Protein AF-A0A2M7XVY7-F1 (afdb_monomer)

Sequence (151 aa):
ERLQYELGVIQSMGFPGYFLITQDFIMYAKKNGIPVGPGRGSAAGSLVAYALRITDLDPLHYNLLFERFLNPERVSMPDIDVDFCYDRRGEVIDYIRQLYGDQSVAQIITFNKLKARAVIRDVGRVLEMPIRETDRVAKLVPEELGIKLKN

Mean predicted aligned error: 6.92 Å

Foldseek 3Di:
DQQVVLVVLCVVLVNPVVLVVLLVLVVVCVVVVFDKDQQQDLCLCHPSCCVSVSHVHHNVVVVRHPCNQPNSVDSDDRDGPIDTDPVCVVVSQVVVCVVPNVVVGDDDDDDDDCDQLNVQQVVCVVVVHDSVVSNVVSVVDDPDPPDDDDD

Structure (mmCIF, N/CA/C/O backbone):
data_AF-A0A2M7XVY7-F1
#
_entry.id   AF-A0A2M7XVY7-F1
#
loop_
_atom_site.group_PDB
_atom_site.id
_atom_site.type_symbol
_atom_site.label_atom_id
_atom_site.label_alt_id
_atom_site.label_comp_id
_atom_site.label_asym_id
_atom_site.label_entity_id
_atom_site.label_seq_id
_atom_site.pdbx_PDB_ins_code
_atom_site.Cartn_x
_atom_site.Cartn_y
_atom_site.Cartn_z
_atom_site.occupancy
_atom_site.B_iso_or_equiv
_atom_site.auth_seq_id
_atom_site.auth_comp_id
_atom_site.auth_asym_id
_atom_site.auth_atom_id
_atom_site.pdbx_PDB_model_num
ATOM 1 N N . GLU A 1 1 ? -10.529 -9.049 24.270 1.00 90.38 1 GLU A N 1
ATOM 2 C CA . GLU A 1 1 ? -9.090 -9.028 24.619 1.00 90.38 1 GLU A CA 1
ATOM 3 C C . GLU A 1 1 ? -8.207 -8.618 23.440 1.00 90.38 1 GLU A C 1
ATOM 5 O O . GLU A 1 1 ? -7.642 -7.536 23.515 1.00 90.38 1 GLU A O 1
ATOM 10 N N . ARG A 1 2 ? -8.169 -9.366 22.319 1.00 94.00 2 ARG A N 1
ATOM 11 C CA . ARG A 1 2 ? -7.342 -9.031 21.131 1.00 94.00 2 ARG A CA 1
ATOM 12 C C . ARG A 1 2 ? -7.473 -7.581 20.646 1.00 94.00 2 ARG A C 1
ATOM 14 O O . ARG A 1 2 ? -6.463 -6.918 20.467 1.00 94.00 2 ARG A O 1
ATOM 21 N N . LEU A 1 3 ? -8.699 -7.070 20.494 1.00 96.00 3 LEU A N 1
ATOM 22 C CA . LEU A 1 3 ? -8.930 -5.693 20.035 1.00 96.00 3 LEU A CA 1
ATOM 23 C C . LEU A 1 3 ? -8.289 -4.643 20.960 1.00 96.00 3 LEU A C 1
ATOM 25 O O 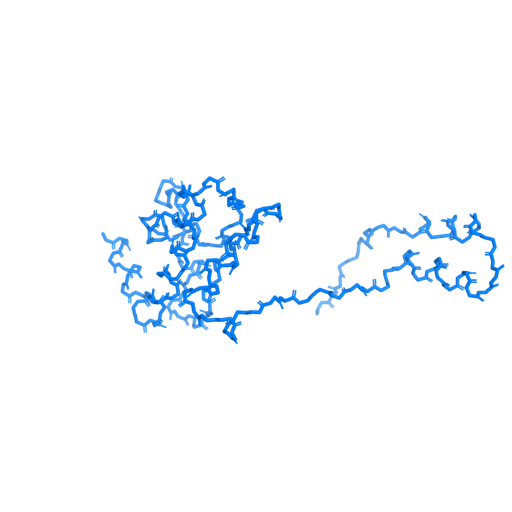. LEU A 1 3 ? -7.679 -3.699 20.480 1.00 96.00 3 LEU A O 1
ATOM 29 N N . 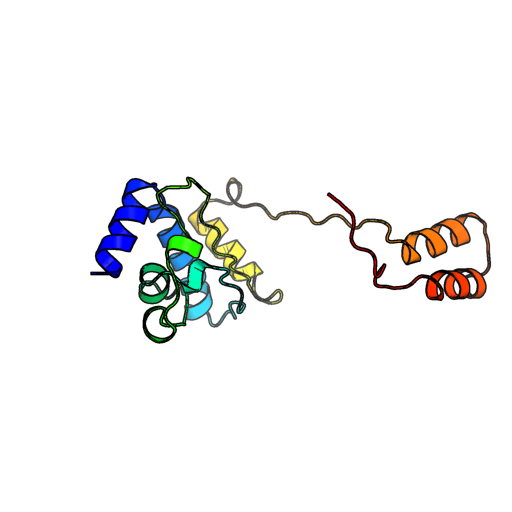GLN A 1 4 ? -8.409 -4.818 22.280 1.00 96.94 4 GLN A N 1
ATOM 30 C CA . GLN A 1 4 ? -7.830 -3.895 23.264 1.00 96.94 4 GLN A CA 1
ATOM 31 C C . GLN A 1 4 ? -6.300 -3.932 23.236 1.00 96.94 4 GLN A C 1
ATOM 33 O O . GLN A 1 4 ? -5.662 -2.886 23.295 1.00 96.94 4 GLN A O 1
ATOM 38 N N . TYR A 1 5 ? -5.716 -5.125 23.087 1.00 95.94 5 TYR A N 1
ATOM 39 C CA . TYR A 1 5 ? -4.273 -5.282 22.914 1.00 95.94 5 TYR A CA 1
ATOM 40 C C . TYR A 1 5 ? -3.770 -4.555 21.658 1.00 95.94 5 TYR A C 1
ATOM 42 O O . TYR A 1 5 ? -2.875 -3.719 21.757 1.00 95.94 5 TYR A O 1
ATOM 50 N N . GLU A 1 6 ? -4.385 -4.808 20.497 1.00 95.69 6 GLU A N 1
ATOM 51 C CA . GLU A 1 6 ? -3.995 -4.155 19.241 1.00 95.69 6 GLU A CA 1
ATOM 52 C C . GLU A 1 6 ? -4.144 -2.631 19.317 1.00 95.69 6 GLU A C 1
ATOM 54 O O . GLU A 1 6 ? -3.229 -1.910 18.927 1.00 95.69 6 GLU A O 1
ATOM 59 N N . LEU A 1 7 ? -5.259 -2.128 19.862 1.00 96.50 7 LEU A N 1
ATOM 60 C CA . LEU A 1 7 ? -5.467 -0.690 20.060 1.00 96.50 7 LEU A CA 1
ATOM 61 C C . LEU A 1 7 ? -4.390 -0.080 20.965 1.00 96.50 7 LEU A C 1
ATOM 63 O O . LEU A 1 7 ? -3.864 0.981 20.635 1.00 96.50 7 LEU A O 1
ATOM 67 N N . GLY A 1 8 ? -4.025 -0.760 22.055 1.00 95.62 8 GLY A N 1
ATOM 68 C CA . GLY A 1 8 ? -2.956 -0.323 22.953 1.00 95.62 8 GLY A CA 1
ATOM 69 C C . GLY A 1 8 ? -1.597 -0.230 22.254 1.00 95.62 8 GLY A C 1
ATOM 70 O O . GLY A 1 8 ? -0.888 0.759 22.432 1.00 95.62 8 GLY A O 1
ATOM 71 N N . VAL A 1 9 ? -1.255 -1.211 21.412 1.00 93.81 9 VAL A N 1
ATOM 72 C CA . VAL A 1 9 ? -0.016 -1.192 20.612 1.00 93.81 9 VAL A CA 1
ATOM 73 C C . VAL A 1 9 ? -0.048 -0.083 19.556 1.00 93.81 9 VAL A C 1
ATOM 75 O O . VAL A 1 9 ? 0.907 0.677 19.426 1.00 93.81 9 VAL A O 1
ATOM 78 N N . ILE A 1 10 ? -1.153 0.069 18.822 1.00 94.44 10 ILE A N 1
ATOM 79 C CA . ILE A 1 10 ? -1.291 1.109 17.790 1.00 94.44 10 ILE A CA 1
ATOM 80 C C . ILE A 1 10 ? -1.155 2.504 18.410 1.00 94.44 10 ILE A C 1
ATOM 82 O O . ILE A 1 10 ? -0.460 3.356 17.855 1.00 94.44 10 ILE A O 1
ATOM 86 N N . GLN A 1 11 ? -1.796 2.737 19.559 1.00 94.69 11 GLN A N 1
ATOM 87 C CA . GLN A 1 11 ? -1.726 4.006 20.282 1.00 94.69 11 GLN A CA 1
ATOM 88 C C . GLN A 1 11 ? -0.323 4.287 20.821 1.00 94.69 11 GLN A C 1
ATOM 90 O O . GLN A 1 11 ? 0.174 5.395 20.628 1.00 94.69 11 GLN A O 1
ATOM 95 N N . SER A 1 12 ? 0.330 3.305 21.450 1.00 92.94 12 SER A N 1
ATOM 96 C CA . SER A 1 12 ? 1.668 3.495 22.025 1.00 92.94 12 SER A CA 1
ATOM 97 C C . SER A 1 12 ? 2.737 3.756 20.963 1.00 92.94 12 SER A C 1
ATOM 99 O O . SER A 1 12 ? 3.661 4.529 21.204 1.00 92.94 12 SER A O 1
ATOM 101 N N . MET A 1 13 ? 2.586 3.174 19.771 1.00 91.69 13 MET A N 1
ATOM 102 C CA . MET A 1 13 ? 3.499 3.382 18.644 1.00 91.69 13 MET A CA 1
ATOM 103 C C . MET A 1 13 ? 3.173 4.627 17.802 1.00 91.69 13 MET A C 1
ATOM 105 O O . MET A 1 13 ? 3.939 4.968 16.903 1.00 91.69 13 MET A O 1
ATOM 109 N N . GLY A 1 14 ? 2.060 5.320 18.069 1.00 92.50 14 GLY A N 1
ATOM 110 C CA . GLY A 1 14 ? 1.702 6.561 17.372 1.00 92.50 14 GLY A CA 1
ATOM 111 C C . GLY A 1 14 ? 1.101 6.377 15.973 1.00 92.50 14 GLY A C 1
ATOM 112 O O . GLY A 1 14 ? 1.066 7.326 15.192 1.00 92.50 14 GLY A O 1
ATOM 113 N N . PHE A 1 15 ? 0.571 5.192 15.651 1.00 94.19 15 PHE A N 1
ATOM 114 C CA . PHE A 1 15 ? -0.078 4.908 14.366 1.00 94.19 15 PHE A CA 1
ATOM 115 C C . PHE A 1 15 ? -1.617 5.055 14.277 1.00 94.19 15 PHE A C 1
ATOM 117 O O . PHE A 1 15 ? -2.152 4.678 13.230 1.00 94.19 15 PHE A O 1
ATOM 124 N N . PRO A 1 16 ? -2.382 5.623 15.244 1.00 94.81 16 PRO A N 1
ATOM 125 C CA . PRO A 1 16 ? -3.830 5.781 15.060 1.00 94.81 16 PRO A CA 1
ATOM 126 C C . PRO A 1 16 ? -4.195 6.576 13.802 1.00 94.81 16 PRO A C 1
ATOM 128 O O . PRO A 1 16 ? -5.095 6.183 13.065 1.00 94.81 16 PRO A O 1
ATOM 131 N N . GLY A 1 17 ? -3.465 7.663 13.520 1.00 94.56 17 GLY A N 1
ATOM 132 C CA . GLY A 1 17 ? -3.708 8.495 12.339 1.00 94.56 17 GLY A CA 1
ATOM 133 C C . GLY A 1 17 ? -3.557 7.715 11.034 1.00 94.56 17 GLY A C 1
ATOM 134 O O . GLY A 1 17 ? -4.405 7.824 10.158 1.00 94.56 17 GLY A O 1
ATOM 135 N N . TYR A 1 18 ? -2.543 6.856 10.934 1.00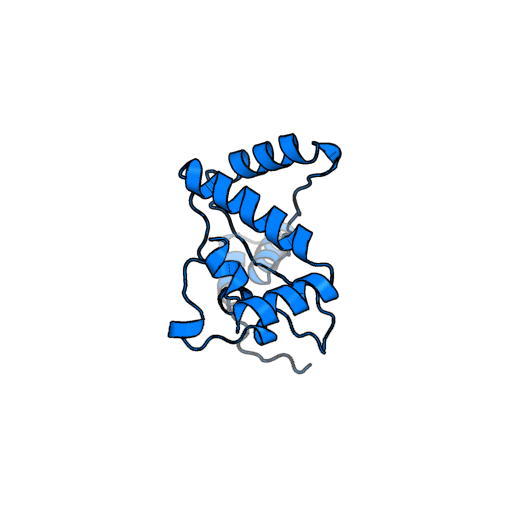 93.19 18 TYR A N 1
ATOM 136 C CA . TYR A 1 18 ? -2.315 6.024 9.752 1.00 93.19 18 TYR A CA 1
ATOM 137 C C . TYR A 1 18 ? -3.482 5.061 9.479 1.00 93.19 18 TYR A C 1
ATOM 139 O O . TYR A 1 18 ? -3.952 4.959 8.345 1.00 93.19 18 TYR A O 1
ATOM 147 N N . PHE A 1 19 ? -4.009 4.413 10.523 1.00 94.69 19 PHE A N 1
ATOM 148 C CA . PHE A 1 19 ? -5.184 3.546 10.402 1.00 94.69 19 PHE A CA 1
ATOM 149 C C . PHE A 1 19 ? -6.436 4.317 9.981 1.00 94.69 19 PHE A C 1
ATOM 151 O O . PHE A 1 19 ? -7.185 3.836 9.135 1.00 94.69 19 PHE A O 1
ATOM 158 N N . LEU A 1 20 ? -6.658 5.506 10.545 1.00 95.06 20 LEU A N 1
ATOM 159 C CA . LEU A 1 20 ? -7.823 6.331 10.219 1.00 95.06 20 LEU A CA 1
ATOM 160 C C . LEU A 1 20 ? -7.761 6.874 8.789 1.00 95.06 20 LEU A C 1
ATOM 162 O O . LEU A 1 20 ? -8.752 6.787 8.072 1.00 95.06 20 LEU A O 1
ATOM 166 N N . ILE A 1 21 ? -6.596 7.357 8.348 1.00 94.06 21 ILE A N 1
ATOM 167 C CA . ILE A 1 21 ? -6.381 7.789 6.959 1.00 94.06 21 ILE A CA 1
ATOM 168 C C . ILE A 1 21 ? -6.650 6.616 6.009 1.00 94.06 21 ILE A C 1
ATOM 170 O O . ILE A 1 21 ? -7.393 6.758 5.041 1.00 94.06 21 ILE A O 1
ATOM 174 N N . THR A 1 22 ? -6.106 5.437 6.326 1.00 93.12 22 THR A N 1
ATOM 175 C CA . THR A 1 22 ? -6.276 4.229 5.507 1.00 93.12 22 THR A CA 1
ATOM 176 C C . THR A 1 22 ? -7.727 3.768 5.430 1.00 93.12 22 THR A C 1
ATOM 178 O O . THR A 1 22 ? -8.232 3.437 4.357 1.00 93.12 22 THR A O 1
ATOM 181 N N . GLN A 1 23 ? -8.425 3.775 6.562 1.00 94.94 23 GLN A N 1
ATOM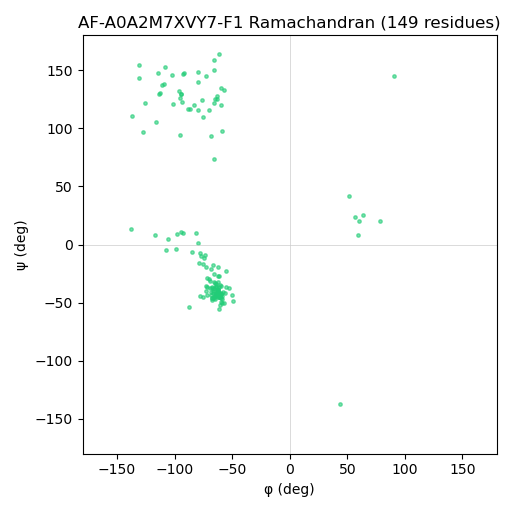 182 C CA . GLN A 1 23 ? -9.844 3.453 6.624 1.00 94.94 23 GLN A CA 1
ATOM 183 C C . GLN A 1 23 ? -10.684 4.433 5.801 1.00 94.94 23 GLN A C 1
ATOM 185 O O . GLN A 1 23 ? -11.589 3.994 5.089 1.00 94.94 23 GLN A O 1
ATOM 190 N N . ASP A 1 24 ? -10.384 5.728 5.866 1.00 95.44 24 ASP A N 1
ATOM 191 C CA . ASP A 1 24 ? -11.162 6.766 5.199 1.00 95.44 24 ASP A CA 1
ATOM 192 C C . ASP A 1 24 ? -11.182 6.590 3.675 1.00 95.44 24 ASP A C 1
ATOM 194 O O . ASP A 1 24 ? -12.253 6.420 3.082 1.00 95.44 24 ASP A O 1
ATOM 198 N N . PHE A 1 25 ? -10.014 6.514 3.030 1.00 92.94 25 PHE A N 1
ATOM 199 C CA . PHE A 1 25 ? -9.973 6.402 1.571 1.00 92.94 25 PHE A CA 1
ATOM 200 C C . PHE A 1 25 ? -10.460 5.030 1.063 1.00 92.94 25 PHE A C 1
ATOM 202 O O . PHE A 1 25 ? -11.057 4.949 -0.014 1.00 92.94 25 PHE A O 1
ATOM 209 N N . ILE A 1 26 ? -10.284 3.943 1.835 1.00 93.12 26 ILE A N 1
ATOM 210 C CA . ILE A 1 26 ? -10.863 2.629 1.494 1.00 93.12 26 ILE A CA 1
ATOM 211 C C . ILE A 1 26 ? -12.388 2.703 1.546 1.00 93.12 26 ILE A C 1
ATOM 213 O O . ILE A 1 26 ? -13.070 2.192 0.654 1.00 93.12 26 ILE A O 1
ATOM 217 N N . MET A 1 27 ? -12.940 3.336 2.581 1.00 93.94 27 MET A N 1
ATOM 218 C CA . MET A 1 27 ? -14.383 3.499 2.719 1.00 93.94 27 MET A CA 1
ATOM 219 C C . MET A 1 27 ? -14.952 4.422 1.647 1.00 93.94 27 MET A C 1
ATOM 221 O O . MET A 1 27 ? -16.031 4.129 1.131 1.00 93.94 27 MET A O 1
ATOM 225 N N . TYR A 1 28 ? -14.240 5.486 1.272 1.00 95.00 28 TYR A N 1
ATOM 226 C CA . TYR A 1 28 ? -14.591 6.314 0.122 1.00 95.00 28 TYR A CA 1
ATOM 227 C C . TYR A 1 28 ? -14.671 5.470 -1.156 1.00 95.00 28 TYR A C 1
ATOM 229 O O . TYR A 1 28 ? -15.694 5.494 -1.843 1.00 95.00 28 TYR A O 1
ATOM 237 N N . ALA A 1 29 ? -13.648 4.659 -1.438 1.00 93.38 29 ALA A N 1
ATOM 238 C CA . ALA A 1 29 ? -13.636 3.789 -2.609 1.00 93.38 29 ALA A CA 1
ATOM 239 C C . ALA A 1 29 ? -14.815 2.799 -2.597 1.00 93.38 29 ALA A C 1
ATOM 241 O O . ALA A 1 29 ? -15.583 2.741 -3.559 1.00 93.38 29 ALA A O 1
ATOM 242 N N . LYS A 1 30 ? -15.035 2.095 -1.475 1.00 91.50 30 LYS A N 1
ATOM 243 C CA . LYS A 1 30 ? -16.151 1.146 -1.310 1.00 91.50 30 LYS A CA 1
ATOM 244 C C . LYS A 1 30 ? -17.520 1.821 -1.499 1.00 91.50 30 LYS A C 1
ATOM 246 O O . LYS A 1 30 ? -18.363 1.282 -2.211 1.00 91.50 30 LYS A O 1
ATOM 251 N N . LYS A 1 31 ? -17.742 3.009 -0.920 1.00 94.31 31 LYS A N 1
ATOM 252 C CA . LYS A 1 31 ? -19.008 3.764 -1.041 1.00 94.31 31 LYS A CA 1
ATOM 253 C C . LYS A 1 31 ? -19.303 4.224 -2.471 1.00 94.31 31 LYS A C 1
ATOM 255 O O . LYS A 1 31 ? -20.465 4.258 -2.858 1.00 94.31 31 LYS A O 1
ATOM 260 N N . ASN A 1 32 ? -18.271 4.545 -3.252 1.00 94.06 32 ASN A N 1
ATOM 261 C CA . ASN A 1 32 ? -18.397 4.993 -4.646 1.00 94.06 32 ASN A CA 1
ATOM 262 C C . ASN A 1 32 ? -18.291 3.843 -5.670 1.00 94.06 32 ASN A C 1
ATOM 264 O O . ASN A 1 32 ? -18.175 4.076 -6.879 1.00 94.06 32 ASN A O 1
ATOM 268 N N . GLY A 1 33 ? -18.304 2.588 -5.201 1.00 91.31 33 GLY A N 1
ATOM 269 C CA . GLY A 1 33 ? -18.197 1.401 -6.050 1.00 91.31 33 GLY A CA 1
ATOM 270 C C . GLY A 1 33 ? -16.861 1.291 -6.791 1.00 91.31 33 GLY A C 1
ATOM 271 O O . GLY A 1 33 ? -16.809 0.712 -7.874 1.00 91.31 33 GLY A O 1
ATOM 272 N N . ILE A 1 34 ? -15.793 1.889 -6.258 1.00 92.00 34 ILE A N 1
ATOM 273 C CA . ILE A 1 34 ? -14.437 1.797 -6.803 1.00 92.00 34 ILE A CA 1
ATOM 274 C C . ILE A 1 34 ? -13.817 0.487 -6.296 1.00 92.00 34 ILE A C 1
ATOM 276 O O . ILE A 1 34 ? -13.694 0.307 -5.080 1.00 92.00 34 ILE A O 1
ATOM 280 N N . PRO A 1 35 ? -13.411 -0.436 -7.188 1.00 88.06 35 PRO A N 1
ATOM 281 C CA . PRO A 1 35 ? -12.781 -1.682 -6.774 1.00 88.06 35 PRO A CA 1
ATOM 282 C C . PRO A 1 35 ? -11.454 -1.427 -6.054 1.00 88.06 35 PRO A C 1
ATOM 284 O O . PRO A 1 35 ? -10.542 -0.794 -6.596 1.00 88.06 35 PRO A O 1
ATOM 287 N N . VAL A 1 36 ? -11.341 -1.968 -4.843 1.00 87.12 36 VAL A N 1
ATOM 288 C CA . VAL A 1 36 ? -10.097 -1.992 -4.070 1.00 87.12 36 VAL A CA 1
ATOM 289 C C . VAL A 1 36 ? -9.434 -3.346 -4.301 1.00 87.12 36 VAL A C 1
ATOM 291 O O . VAL A 1 36 ? -10.097 -4.379 -4.222 1.00 87.12 36 VAL A O 1
ATOM 294 N N . GLY A 1 37 ? -8.140 -3.346 -4.609 1.00 81.75 37 GLY A N 1
ATOM 295 C CA . GLY A 1 37 ? -7.372 -4.554 -4.886 1.00 81.75 37 GLY A CA 1
ATOM 296 C C . GLY A 1 37 ? -7.328 -5.514 -3.690 1.00 81.75 37 GLY A C 1
ATOM 297 O O . GLY A 1 37 ? -7.633 -5.114 -2.564 1.00 81.75 37 GLY A O 1
ATOM 298 N N . PRO A 1 38 ? -6.943 -6.783 -3.908 1.00 77.88 38 PRO A N 1
ATOM 299 C CA . PRO A 1 38 ? -6.882 -7.794 -2.852 1.00 77.88 38 PRO A CA 1
ATOM 300 C C . PRO A 1 38 ? -5.674 -7.628 -1.915 1.00 77.88 38 PRO A C 1
ATOM 302 O O . PRO A 1 38 ? -5.667 -8.212 -0.833 1.00 77.88 38 PRO A O 1
ATOM 305 N N . GLY A 1 39 ? -4.654 -6.859 -2.317 1.00 73.44 39 GLY A N 1
ATOM 306 C CA . GLY A 1 39 ? -3.454 -6.617 -1.518 1.00 73.44 39 GLY A CA 1
ATOM 307 C C . GLY A 1 39 ? -3.808 -5.968 -0.184 1.00 73.44 39 GLY A C 1
ATOM 308 O O . GLY A 1 39 ? -4.456 -4.928 -0.151 1.00 73.44 39 GLY A O 1
ATOM 309 N N . ARG A 1 40 ? -3.467 -6.620 0.929 1.00 78.75 40 ARG A N 1
ATOM 310 C CA . ARG A 1 40 ? -3.554 -6.058 2.292 1.00 78.75 40 ARG A CA 1
ATOM 311 C C . ARG A 1 40 ? -2.324 -6.413 3.127 1.00 78.75 40 ARG A C 1
ATOM 313 O O . ARG A 1 40 ? -2.356 -6.282 4.347 1.00 78.75 40 ARG A O 1
ATOM 320 N N . GLY A 1 41 ? -1.269 -6.903 2.470 1.00 82.44 41 GLY A N 1
ATOM 321 C CA . GLY A 1 41 ? -0.035 -7.359 3.099 1.00 82.44 41 GLY A CA 1
ATOM 322 C C . GLY A 1 41 ? -0.281 -8.214 4.344 1.00 82.44 41 GLY A C 1
ATOM 323 O O . GLY A 1 41 ? -1.194 -9.042 4.406 1.00 82.44 41 GLY A O 1
ATOM 324 N N . SER A 1 42 ? 0.514 -7.956 5.377 1.00 86.81 42 SER A N 1
ATOM 325 C CA . SER A 1 42 ? 0.336 -8.575 6.694 1.00 86.81 42 SER A CA 1
ATOM 326 C C . SER A 1 42 ? -0.856 -8.002 7.476 1.00 86.81 42 SER A C 1
ATOM 328 O O . SER A 1 42 ? -1.253 -8.599 8.476 1.00 86.81 42 SER A O 1
ATOM 330 N N . ALA A 1 43 ? -1.461 -6.886 7.043 1.00 89.25 43 ALA A N 1
ATOM 331 C CA . ALA A 1 43 ? -2.530 -6.195 7.774 1.00 89.25 43 ALA A CA 1
ATOM 332 C C . ALA A 1 43 ? -3.792 -7.050 7.969 1.00 89.25 43 ALA A C 1
ATOM 334 O O . ALA A 1 43 ? -4.572 -6.791 8.884 1.00 89.25 43 ALA A O 1
ATOM 335 N N . ALA A 1 44 ? -3.966 -8.114 7.175 1.00 92.00 44 ALA A N 1
ATOM 336 C CA . ALA A 1 44 ? -4.997 -9.132 7.392 1.00 92.00 44 ALA A CA 1
AT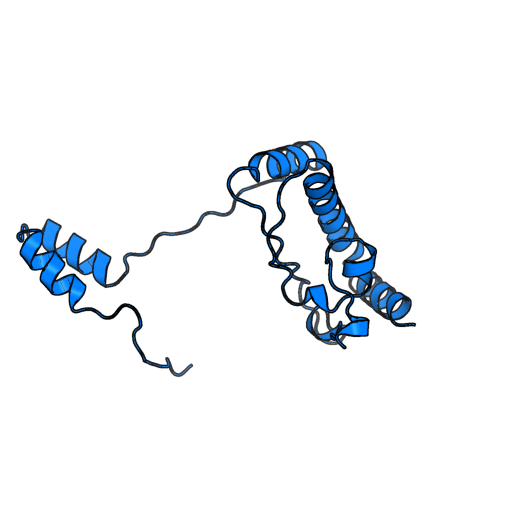OM 337 C C . ALA A 1 44 ? -4.937 -9.775 8.791 1.00 92.00 44 ALA A C 1
ATOM 339 O O . ALA A 1 44 ? -5.954 -10.267 9.263 1.00 92.00 44 ALA A O 1
ATOM 340 N N . GLY A 1 45 ? -3.783 -9.747 9.470 1.00 92.81 45 GLY A N 1
ATOM 341 C CA . GLY A 1 45 ? -3.627 -10.222 10.849 1.00 92.81 45 GLY A CA 1
ATOM 342 C C . GLY A 1 45 ? -4.144 -9.277 11.938 1.00 92.81 45 GLY A C 1
ATOM 343 O O . GLY A 1 45 ? -4.166 -9.668 13.107 1.00 92.81 45 GLY A O 1
ATOM 344 N N . SER A 1 46 ? -4.561 -8.054 11.591 1.00 95.00 46 SER A N 1
ATOM 345 C CA . SER A 1 46 ? -5.096 -7.081 12.546 1.00 95.00 46 SER A CA 1
ATOM 346 C C . SER A 1 46 ? -6.617 -7.150 12.641 1.00 95.00 46 SER A C 1
ATOM 348 O O . SER A 1 46 ? -7.343 -6.922 11.670 1.00 95.00 46 SER A O 1
ATOM 350 N N . LEU A 1 47 ? -7.109 -7.393 13.856 1.00 96.31 47 LEU A N 1
ATOM 351 C CA . LEU A 1 47 ? -8.528 -7.315 14.182 1.00 96.31 47 LEU A CA 1
ATOM 352 C C . LEU A 1 47 ? -9.036 -5.870 14.139 1.00 96.31 47 LEU A C 1
ATOM 354 O O . LEU A 1 47 ? -10.185 -5.643 13.765 1.00 96.31 47 LEU A O 1
ATOM 358 N N . VAL A 1 48 ? -8.188 -4.889 14.467 1.00 96.19 48 VAL A N 1
ATOM 359 C CA . VAL A 1 48 ? -8.510 -3.463 14.293 1.00 96.19 48 VAL A CA 1
ATOM 360 C C . VAL A 1 48 ? -8.732 -3.139 12.814 1.00 96.19 48 VAL A C 1
ATOM 362 O O . VAL A 1 48 ? -9.728 -2.500 12.480 1.00 96.19 48 VAL A O 1
ATOM 365 N N . ALA A 1 49 ? -7.868 -3.625 11.916 1.00 95.00 49 ALA A N 1
ATOM 366 C CA . ALA A 1 49 ? -8.037 -3.422 10.475 1.00 95.00 49 ALA A CA 1
ATOM 367 C C . ALA A 1 49 ? -9.335 -4.059 9.944 1.00 95.00 49 ALA A C 1
ATOM 369 O O . ALA A 1 49 ? -10.045 -3.439 9.146 1.00 95.00 49 ALA A O 1
ATOM 370 N N . TYR A 1 50 ? -9.689 -5.248 10.439 1.00 94.69 50 TYR A N 1
ATOM 371 C CA . TYR A 1 50 ? -10.956 -5.904 10.109 1.00 94.69 50 TYR A CA 1
ATOM 372 C C . TYR A 1 50 ? -12.169 -5.109 10.619 1.00 94.69 50 TYR A C 1
ATOM 374 O O . TYR A 1 50 ? -13.107 -4.835 9.866 1.00 94.69 50 TYR A O 1
ATOM 382 N N . ALA A 1 51 ? -12.134 -4.656 11.877 1.00 95.50 51 ALA A N 1
ATOM 383 C CA . ALA A 1 51 ? -13.203 -3.857 12.479 1.00 95.50 51 ALA A CA 1
ATOM 384 C C . ALA A 1 51 ? -13.422 -2.519 11.748 1.00 95.50 51 ALA A C 1
ATOM 386 O O . ALA A 1 51 ? -14.560 -2.082 11.571 1.00 95.50 51 ALA A O 1
ATOM 387 N N . LEU A 1 52 ? -12.340 -1.902 11.269 1.00 94.88 52 LEU A N 1
ATOM 388 C CA . LEU A 1 52 ? -12.356 -0.668 10.482 1.00 94.88 52 LEU A CA 1
ATOM 389 C C . LEU A 1 52 ? -12.709 -0.877 9.000 1.00 94.88 52 LEU A C 1
ATOM 391 O O . LEU A 1 52 ? -12.740 0.093 8.246 1.00 94.88 52 LEU A O 1
ATOM 395 N N . ARG A 1 53 ? -12.993 -2.115 8.567 1.00 92.44 53 ARG A N 1
ATOM 396 C CA . ARG A 1 53 ? -13.275 -2.480 7.162 1.00 92.44 53 ARG A CA 1
ATOM 397 C C . ARG A 1 53 ? -12.129 -2.178 6.188 1.00 92.44 53 ARG A C 1
ATOM 399 O O . ARG A 1 53 ? -12.357 -2.124 4.974 1.00 92.44 53 ARG A O 1
ATOM 406 N N . ILE A 1 54 ? -10.909 -2.033 6.708 1.00 93.19 54 ILE A N 1
ATOM 407 C CA . ILE A 1 54 ? -9.675 -1.969 5.916 1.00 93.19 54 ILE A CA 1
ATOM 408 C C . ILE A 1 54 ? -9.445 -3.337 5.270 1.00 93.19 54 ILE A C 1
ATOM 410 O O . ILE A 1 54 ? -9.222 -3.433 4.063 1.00 93.19 54 ILE A O 1
ATOM 414 N N . THR A 1 55 ? -9.561 -4.402 6.065 1.00 92.38 55 THR A N 1
ATOM 415 C CA . THR A 1 55 ? -9.513 -5.793 5.610 1.00 92.38 55 THR A CA 1
ATOM 416 C C . THR A 1 55 ? -10.901 -6.420 5.687 1.00 92.38 55 THR A C 1
ATOM 418 O O . THR A 1 55 ? -11.749 -6.006 6.478 1.00 92.38 55 THR A O 1
ATOM 421 N N . ASP A 1 56 ? -11.148 -7.414 4.838 1.00 89.56 56 ASP A N 1
ATOM 422 C CA . ASP A 1 56 ? -12.444 -8.098 4.746 1.00 89.56 56 ASP A CA 1
ATOM 423 C C . ASP A 1 56 ? -12.408 -9.513 5.364 1.00 89.56 56 ASP A C 1
ATOM 425 O O . ASP A 1 56 ? -13.395 -10.242 5.310 1.00 89.56 56 ASP A O 1
ATOM 429 N N . LEU A 1 57 ? -11.278 -9.899 5.969 1.00 90.38 57 LEU A N 1
ATOM 430 C CA . LEU A 1 57 ? -11.021 -11.233 6.512 1.00 90.38 57 LEU A CA 1
ATOM 431 C C . LEU A 1 57 ? -10.908 -11.176 8.040 1.00 90.38 57 LEU A C 1
ATOM 433 O O . LEU A 1 57 ? -10.161 -10.357 8.568 1.00 90.38 57 LEU A O 1
ATOM 437 N N . ASP A 1 58 ? -11.638 -12.059 8.730 1.00 93.94 58 ASP A N 1
ATOM 438 C CA . ASP A 1 58 ? -11.601 -12.185 10.192 1.00 93.94 58 ASP A CA 1
ATOM 439 C C . ASP A 1 58 ? -10.309 -12.896 10.651 1.00 93.94 58 ASP A C 1
ATOM 441 O O . ASP A 1 58 ? -10.173 -14.109 10.450 1.00 93.94 58 ASP A O 1
ATOM 445 N N . PRO A 1 59 ? -9.357 -12.190 11.290 1.00 94.94 59 PRO A N 1
ATOM 446 C CA . PRO A 1 59 ? -8.085 -12.782 11.689 1.00 94.94 59 PRO A CA 1
ATOM 447 C C . PRO A 1 59 ? -8.232 -13.858 12.764 1.00 94.94 59 PRO A C 1
ATOM 449 O O . PRO A 1 59 ? -7.374 -14.732 12.850 1.00 94.94 59 PRO A O 1
ATOM 452 N N . LEU A 1 60 ? -9.289 -13.824 13.582 1.00 94.00 60 LEU A N 1
ATOM 453 C CA . LEU A 1 60 ? -9.486 -14.814 14.641 1.00 94.00 60 LEU A CA 1
ATOM 454 C C . LEU A 1 60 ? -9.898 -16.162 14.053 1.00 94.00 60 LEU A C 1
ATOM 456 O O . LEU A 1 60 ? -9.399 -17.197 14.487 1.00 94.00 60 LEU A O 1
ATOM 460 N N . HIS A 1 61 ? -10.754 -16.145 13.030 1.00 94.12 61 HIS A N 1
ATOM 461 C CA . HIS A 1 61 ? -11.202 -17.360 12.352 1.00 94.12 61 HIS A CA 1
ATOM 462 C C . HIS A 1 61 ? -10.042 -18.116 11.688 1.00 94.12 61 HIS A C 1
ATOM 464 O O . HIS A 1 61 ? -9.968 -19.339 11.767 1.00 94.12 61 HIS A O 1
ATOM 470 N N . TYR A 1 62 ? -9.116 -17.382 11.066 1.00 92.81 62 TYR A N 1
ATOM 471 C CA . TYR A 1 62 ? -7.968 -17.951 10.349 1.00 92.81 62 TYR A CA 1
ATOM 472 C C . TYR A 1 62 ? -6.675 -17.975 11.177 1.00 92.81 62 TYR A C 1
ATOM 474 O O . TYR A 1 62 ? -5.607 -18.268 10.641 1.00 92.81 62 TYR A O 1
ATOM 482 N N . ASN A 1 63 ? -6.762 -17.673 12.476 1.00 93.06 63 ASN A N 1
ATOM 483 C CA . ASN A 1 63 ? -5.639 -17.641 13.411 1.00 93.06 63 ASN A CA 1
ATOM 484 C C . ASN A 1 63 ? -4.445 -16.794 12.918 1.00 93.06 63 ASN A C 1
ATOM 486 O O . ASN A 1 63 ? -3.280 -17.181 13.039 1.00 93.06 63 ASN A O 1
ATOM 490 N N . LEU A 1 64 ? -4.742 -15.634 12.327 1.00 93.88 64 LEU A N 1
ATOM 491 C CA . LEU A 1 64 ? -3.743 -14.701 11.822 1.00 93.88 64 LEU A CA 1
ATOM 492 C C . LEU A 1 64 ? -3.144 -13.860 12.959 1.00 93.88 64 LEU A C 1
ATOM 494 O O . LEU A 1 64 ? -3.830 -13.397 13.878 1.00 93.88 64 LEU A O 1
ATOM 498 N N . LEU A 1 65 ? -1.833 -13.644 12.883 1.00 92.38 65 LEU A N 1
ATOM 499 C CA . LEU A 1 65 ? -1.051 -12.989 13.931 1.00 92.38 65 LEU A CA 1
ATOM 500 C C . LEU A 1 65 ? -0.905 -11.491 13.657 1.00 92.38 65 LEU A C 1
ATOM 502 O O . LEU A 1 65 ? -0.483 -11.093 12.570 1.00 92.38 65 LEU A O 1
ATOM 506 N N . PHE A 1 66 ? -1.203 -10.667 14.660 1.00 93.19 66 PHE A N 1
ATOM 507 C CA . PHE A 1 66 ? -1.096 -9.210 14.570 1.00 93.19 66 PHE A CA 1
ATOM 508 C C . PHE A 1 66 ? 0.365 -8.765 14.550 1.00 93.19 66 PHE A C 1
ATOM 510 O O . PHE A 1 66 ? 0.745 -7.876 13.798 1.00 93.19 66 PHE A O 1
ATOM 517 N N . GLU A 1 67 ? 1.214 -9.456 15.298 1.00 91.06 67 GLU A N 1
ATOM 518 C CA . GLU A 1 67 ? 2.638 -9.175 15.464 1.00 91.06 67 GLU A CA 1
ATOM 519 C C . GLU A 1 67 ? 3.420 -9.388 14.161 1.00 91.06 67 GLU A C 1
ATOM 521 O O . GLU A 1 67 ? 4.534 -8.889 13.999 1.00 91.06 67 GLU A O 1
ATOM 526 N N . ARG A 1 68 ? 2.834 -10.112 13.194 1.00 89.62 68 ARG A N 1
ATOM 527 C CA . ARG A 1 68 ? 3.387 -10.225 11.841 1.00 89.62 68 ARG A CA 1
ATOM 528 C C . ARG A 1 68 ? 3.232 -8.929 11.045 1.00 89.62 68 ARG A C 1
ATOM 530 O O . ARG A 1 68 ? 4.043 -8.673 10.157 1.00 89.62 68 ARG A O 1
ATOM 537 N N . PHE A 1 69 ? 2.199 -8.153 11.356 1.00 89.69 69 PHE A N 1
ATOM 538 C CA . PHE A 1 69 ? 1.938 -6.839 10.790 1.00 89.69 69 PHE A CA 1
ATOM 539 C C . PHE A 1 69 ? 2.644 -5.736 11.576 1.00 89.69 69 PHE A C 1
ATOM 541 O O . PHE A 1 69 ? 3.409 -4.976 10.992 1.00 89.69 69 PHE A O 1
ATOM 548 N N . LEU A 1 70 ? 2.422 -5.676 12.890 1.00 89.31 70 LEU A N 1
ATOM 549 C CA . LEU A 1 70 ? 2.990 -4.651 13.755 1.00 89.31 70 LEU A CA 1
ATOM 550 C C . LEU A 1 70 ? 3.490 -5.287 15.050 1.00 89.31 70 LEU A C 1
ATOM 552 O O . LEU A 1 70 ? 2.706 -5.744 15.878 1.00 89.31 70 LEU A O 1
ATOM 556 N N . ASN A 1 71 ? 4.810 -5.321 15.216 1.00 88.62 71 ASN A N 1
ATOM 557 C CA . ASN A 1 71 ? 5.444 -5.894 16.396 1.00 88.62 71 ASN A CA 1
ATOM 558 C C . ASN A 1 71 ? 5.880 -4.772 17.361 1.00 88.62 71 ASN A C 1
ATOM 560 O O . ASN A 1 71 ? 6.715 -3.955 16.970 1.00 88.62 71 ASN A O 1
ATOM 564 N N . PRO A 1 72 ? 5.396 -4.740 18.617 1.00 84.56 72 PRO A N 1
ATOM 565 C CA . PRO A 1 72 ? 5.799 -3.721 19.590 1.00 84.56 72 PRO A CA 1
ATOM 566 C C . PRO A 1 72 ? 7.297 -3.757 19.940 1.00 84.56 72 PRO A C 1
ATOM 568 O O . PRO A 1 72 ? 7.869 -2.721 20.265 1.00 84.56 72 PRO A O 1
ATOM 571 N N . GLU A 1 73 ? 7.958 -4.914 19.839 1.00 84.38 73 GLU A N 1
ATOM 572 C CA . GLU A 1 73 ? 9.400 -5.054 20.104 1.00 84.38 73 GLU A CA 1
ATOM 573 C C . GLU A 1 73 ? 10.269 -4.571 18.935 1.00 84.38 73 GLU A C 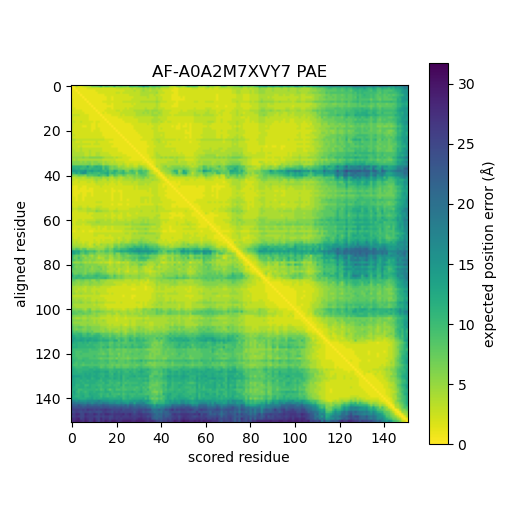1
ATOM 575 O O . GLU A 1 73 ? 11.470 -4.341 19.087 1.00 84.38 73 GLU A O 1
ATOM 580 N N . ARG A 1 74 ? 9.672 -4.404 17.750 1.00 78.19 74 ARG A N 1
ATOM 581 C CA . ARG A 1 74 ? 10.361 -3.951 16.544 1.00 78.19 74 ARG A CA 1
ATOM 582 C C . ARG A 1 74 ? 9.623 -2.762 15.957 1.00 78.19 74 ARG A C 1
ATOM 584 O O . ARG A 1 74 ? 8.705 -2.931 15.156 1.00 78.19 74 ARG A O 1
ATOM 591 N N . VAL A 1 75 ? 10.103 -1.560 16.282 1.00 65.94 75 VAL A N 1
ATOM 592 C CA . VAL A 1 75 ? 9.644 -0.315 15.653 1.00 65.94 75 VAL A CA 1
ATOM 593 C C . VAL A 1 75 ? 9.886 -0.415 14.148 1.00 65.94 75 VAL A C 1
ATOM 595 O O . VAL A 1 75 ? 10.995 -0.246 13.646 1.00 65.94 75 VAL A O 1
ATOM 598 N N . SER A 1 76 ? 8.831 -0.768 13.431 1.00 71.06 76 SER A N 1
ATOM 599 C CA . SER A 1 76 ? 8.779 -0.858 11.983 1.00 71.06 76 SER A CA 1
ATOM 600 C C . SER A 1 76 ? 7.539 -0.109 11.541 1.00 71.06 76 SER A C 1
ATOM 602 O O . SER A 1 76 ? 6.530 -0.085 12.249 1.00 71.06 76 SER A O 1
ATOM 604 N N . MET A 1 77 ? 7.656 0.575 10.409 1.00 77.00 77 MET A N 1
ATOM 605 C CA . MET A 1 77 ? 6.530 1.297 9.844 1.00 77.00 77 MET A CA 1
ATOM 606 C C . MET A 1 77 ? 5.463 0.269 9.441 1.00 77.00 77 MET A C 1
ATOM 608 O O . MET A 1 77 ? 5.809 -0.674 8.723 1.00 77.00 77 MET A O 1
ATOM 612 N N . PRO A 1 78 ? 4.212 0.394 9.921 1.00 82.19 78 PRO A N 1
ATOM 613 C CA . PRO A 1 78 ? 3.131 -0.450 9.445 1.00 82.19 78 PRO A CA 1
ATOM 614 C C . PRO A 1 78 ? 2.920 -0.163 7.963 1.00 82.19 78 PRO A C 1
ATOM 616 O O . PRO A 1 78 ? 2.754 0.994 7.584 1.00 82.19 78 PRO A O 1
ATOM 619 N N . ASP A 1 79 ? 2.917 -1.216 7.153 1.00 82.88 79 ASP A N 1
ATOM 620 C CA . ASP A 1 79 ? 2.636 -1.112 5.726 1.00 82.88 79 ASP A CA 1
ATOM 621 C C . ASP A 1 79 ? 1.349 -1.874 5.407 1.00 82.88 79 ASP A C 1
ATOM 623 O O . ASP A 1 79 ? 1.281 -3.107 5.476 1.00 82.88 79 ASP A O 1
ATOM 627 N N . ILE A 1 80 ? 0.282 -1.118 5.165 1.00 83.62 80 ILE A N 1
ATOM 628 C CA . ILE A 1 80 ? -0.980 -1.622 4.642 1.00 83.62 80 ILE A CA 1
ATOM 629 C C . ILE A 1 80 ? -0.906 -1.403 3.132 1.00 83.62 80 ILE A C 1
ATOM 631 O O . ILE A 1 80 ? -1.231 -0.324 2.642 1.00 83.62 80 ILE A O 1
ATOM 635 N N . ASP A 1 81 ? -0.478 -2.442 2.415 1.00 83.12 81 ASP A N 1
ATOM 636 C CA . ASP A 1 81 ? -0.328 -2.455 0.955 1.00 83.12 81 ASP A CA 1
ATOM 637 C C . ASP A 1 81 ? -1.692 -2.334 0.245 1.00 83.12 81 ASP A C 1
ATOM 639 O O . ASP A 1 81 ? -2.233 -3.326 -0.243 1.00 83.12 81 ASP A O 1
ATOM 643 N N . VAL A 1 82 ? -2.311 -1.150 0.240 1.00 84.06 82 VAL A N 1
ATOM 644 C CA . VAL A 1 82 ? -3.607 -0.932 -0.418 1.00 84.06 82 VAL A CA 1
ATOM 645 C C . VAL A 1 82 ? -3.406 -0.550 -1.875 1.00 84.06 82 VAL A C 1
ATOM 647 O O . VAL A 1 82 ? -2.939 0.542 -2.189 1.00 84.06 82 VAL A O 1
ATOM 650 N N . ASP A 1 83 ? -3.891 -1.410 -2.764 1.00 84.50 83 ASP A N 1
ATOM 651 C CA . ASP A 1 83 ? -3.944 -1.130 -4.194 1.00 84.50 83 ASP A CA 1
ATOM 652 C C . ASP A 1 83 ? -5.355 -0.733 -4.645 1.00 84.50 83 ASP A C 1
ATOM 654 O O . ASP A 1 83 ? -6.360 -1.274 -4.176 1.00 84.50 83 ASP A O 1
ATOM 658 N N . PHE A 1 84 ? -5.436 0.163 -5.629 1.00 85.12 84 PHE A N 1
ATOM 659 C CA . PHE A 1 84 ? -6.675 0.518 -6.328 1.00 85.12 84 PHE A CA 1
ATOM 660 C C . PHE A 1 84 ? -6.601 0.096 -7.790 1.00 85.12 84 PHE A C 1
ATOM 662 O O . PHE A 1 84 ? -5.537 0.145 -8.411 1.00 85.12 84 PHE A O 1
ATOM 669 N N . CYS A 1 85 ? -7.745 -0.281 -8.362 1.00 82.50 85 CYS A N 1
ATOM 670 C CA . CYS A 1 85 ? -7.828 -0.565 -9.790 1.00 82.50 85 CYS A CA 1
ATOM 671 C C . CYS A 1 85 ? -7.430 0.674 -10.615 1.00 82.50 85 CYS A C 1
ATOM 673 O O . CYS A 1 85 ? -7.878 1.787 -10.332 1.00 82.50 85 CYS A O 1
ATOM 675 N N . TYR A 1 86 ? -6.602 0.474 -11.646 1.00 81.12 86 TYR A N 1
ATOM 676 C CA . TYR A 1 86 ? -6.058 1.551 -12.479 1.00 81.12 86 TYR A CA 1
ATOM 677 C C . TYR A 1 86 ? -7.146 2.446 -13.096 1.00 81.12 86 TYR A C 1
ATOM 679 O O . TYR A 1 86 ? -6.953 3.660 -13.139 1.00 81.12 86 TYR A O 1
ATOM 687 N N . ASP A 1 87 ? -8.286 1.873 -13.492 1.00 85.75 87 ASP A N 1
ATOM 688 C CA . ASP A 1 87 ? -9.337 2.587 -14.226 1.00 85.75 87 ASP A CA 1
ATOM 689 C C . ASP A 1 87 ? -9.956 3.734 -13.414 1.00 85.75 87 ASP A C 1
ATOM 691 O O . ASP A 1 87 ? -10.207 4.813 -13.945 1.00 85.75 87 ASP A O 1
ATOM 695 N N . ARG A 1 88 ? -10.185 3.512 -12.112 1.00 90.31 88 ARG A N 1
ATOM 696 C CA . ARG A 1 88 ? -10.901 4.449 -11.223 1.00 90.31 88 ARG A CA 1
ATOM 697 C C . ARG A 1 88 ? -10.051 4.992 -10.071 1.00 90.31 88 ARG A C 1
ATOM 699 O O . ARG A 1 88 ? -10.562 5.696 -9.204 1.00 90.31 88 ARG A O 1
ATOM 706 N N . ARG A 1 89 ? -8.737 4.727 -10.056 1.00 90.25 89 ARG A N 1
ATOM 707 C CA . ARG A 1 89 ? -7.833 5.266 -9.017 1.00 90.25 89 ARG A CA 1
ATOM 708 C C . ARG A 1 89 ? -7.774 6.796 -8.998 1.00 90.25 89 ARG A C 1
ATOM 710 O O . ARG A 1 89 ? -7.488 7.369 -7.954 1.00 90.25 89 ARG A O 1
ATOM 717 N N . GLY A 1 90 ? -8.028 7.449 -10.138 1.00 92.81 90 GLY A N 1
ATOM 718 C CA . GLY A 1 90 ? -8.021 8.912 -10.249 1.00 92.81 90 GLY A CA 1
ATOM 719 C C . GLY A 1 90 ? -9.016 9.573 -9.297 1.00 92.81 90 GLY A C 1
ATOM 720 O O . GLY A 1 90 ? -8.658 10.520 -8.610 1.00 92.81 90 GLY A O 1
ATOM 721 N N . GLU A 1 91 ? -10.209 8.994 -9.153 1.00 94.38 91 GLU A N 1
ATOM 722 C CA . GLU A 1 91 ? -11.253 9.501 -8.252 1.00 94.38 91 GLU A CA 1
ATOM 723 C C . GLU A 1 91 ? -10.807 9.477 -6.782 1.00 94.38 91 GLU A C 1
ATOM 725 O O . GLU A 1 91 ? -11.059 10.416 -6.031 1.00 94.38 91 GLU A O 1
ATOM 730 N N . VAL A 1 92 ? -10.091 8.423 -6.374 1.00 93.81 92 VAL A N 1
ATOM 731 C CA . VAL A 1 92 ? -9.526 8.317 -5.019 1.00 93.81 92 VAL A CA 1
ATOM 732 C C . VAL A 1 92 ? -8.412 9.345 -4.815 1.00 93.81 92 VAL A C 1
ATOM 734 O O . VAL A 1 92 ? -8.350 9.978 -3.764 1.00 93.81 92 VAL A O 1
ATOM 737 N N . ILE A 1 93 ? -7.551 9.552 -5.816 1.00 93.38 93 ILE A N 1
ATOM 738 C CA . ILE A 1 93 ? -6.489 10.568 -5.761 1.00 93.38 93 ILE A CA 1
ATOM 739 C C . ILE A 1 93 ? -7.095 11.966 -5.611 1.00 93.38 93 ILE A C 1
ATOM 741 O O . ILE A 1 93 ? -6.637 12.738 -4.771 1.00 93.38 93 ILE A O 1
ATOM 745 N N . ASP A 1 94 ? -8.128 12.288 -6.387 1.00 94.81 94 ASP A N 1
ATOM 746 C CA . ASP A 1 94 ? -8.784 13.594 -6.337 1.00 94.81 94 ASP A CA 1
ATOM 747 C C . ASP A 1 94 ? -9.496 13.822 -4.998 1.00 94.81 94 ASP A C 1
ATOM 749 O O . ASP A 1 94 ? -9.403 14.912 -4.432 1.00 94.81 94 ASP A O 1
ATOM 753 N N . TYR A 1 95 ? -10.117 12.785 -4.430 1.00 95.69 95 TYR A N 1
ATOM 754 C CA . TYR A 1 95 ? -10.657 12.826 -3.070 1.00 95.69 95 TYR A CA 1
ATOM 755 C C . TYR A 1 95 ? -9.577 13.140 -2.023 1.00 95.69 95 TYR A C 1
ATOM 757 O O . TYR A 1 95 ? -9.726 14.065 -1.223 1.00 95.69 95 TYR A O 1
ATOM 765 N N . ILE A 1 96 ? -8.453 12.419 -2.058 1.00 95.06 96 ILE A N 1
ATOM 766 C CA . ILE A 1 96 ? -7.335 12.620 -1.123 1.00 95.06 96 ILE A CA 1
ATOM 767 C C . ILE A 1 96 ? -6.737 14.028 -1.296 1.00 95.06 96 ILE A C 1
ATOM 769 O O . ILE A 1 96 ? -6.427 14.692 -0.308 1.00 95.06 96 ILE A O 1
ATOM 773 N N . ARG A 1 97 ? -6.629 14.534 -2.531 1.00 95.88 97 ARG A N 1
ATOM 774 C CA . ARG A 1 97 ? -6.186 15.911 -2.817 1.00 95.88 97 ARG A CA 1
ATOM 775 C C . ARG A 1 97 ? -7.114 16.966 -2.233 1.00 95.88 97 ARG A C 1
ATOM 777 O O . ARG A 1 97 ? -6.628 17.960 -1.703 1.00 95.88 97 ARG A O 1
ATOM 784 N N . GLN A 1 98 ? -8.427 16.765 -2.316 1.00 95.31 98 GLN A N 1
ATOM 785 C CA . GLN A 1 98 ? -9.395 17.678 -1.704 1.00 95.31 98 GLN A CA 1
ATOM 786 C C . GLN A 1 98 ? -9.271 17.691 -0.177 1.00 95.31 98 GLN A C 1
ATOM 788 O O . GLN A 1 98 ? -9.414 18.747 0.433 1.00 95.31 98 GLN A O 1
ATOM 793 N N . LEU A 1 99 ? -8.971 16.539 0.430 1.00 95.12 99 LEU A N 1
ATOM 794 C CA . LEU A 1 99 ? -8.879 16.396 1.880 1.00 95.12 99 LEU A CA 1
ATOM 795 C C . LEU A 1 99 ? -7.567 16.948 2.465 1.00 95.12 99 LEU A C 1
ATOM 797 O O . LEU A 1 99 ? -7.593 17.633 3.484 1.00 95.12 99 LEU A O 1
ATOM 801 N N . TYR A 1 100 ? -6.426 16.661 1.831 1.00 95.50 100 TYR A N 1
ATOM 802 C CA . TYR A 1 100 ? -5.093 16.994 2.363 1.00 95.50 100 TYR A CA 1
ATOM 803 C C . TYR A 1 100 ? -4.390 18.148 1.633 1.00 95.50 100 TYR A C 1
ATOM 805 O O . TYR A 1 100 ? -3.321 18.591 2.059 1.00 95.50 100 TYR A O 1
ATOM 813 N N . GLY A 1 101 ? -4.989 18.657 0.558 1.00 94.81 101 GLY A N 1
ATOM 814 C CA . GLY A 1 101 ? -4.438 19.711 -0.285 1.00 94.81 101 GLY A CA 1
ATOM 815 C C . GLY A 1 101 ? -3.596 19.170 -1.440 1.00 94.81 101 GLY A C 1
ATOM 816 O O . GLY A 1 101 ? -2.870 18.186 -1.316 1.00 94.81 101 GLY A O 1
ATOM 817 N N . ASP A 1 102 ? -3.661 19.862 -2.577 1.00 93.19 102 ASP A N 1
ATOM 818 C CA . ASP A 1 102 ? -3.012 19.440 -3.826 1.00 93.19 102 ASP A CA 1
ATOM 819 C C . ASP A 1 102 ? -1.477 19.359 -3.718 1.00 93.19 102 ASP A C 1
ATOM 821 O O . ASP A 1 102 ? -0.848 18.483 -4.301 1.00 93.19 102 ASP A O 1
ATOM 825 N N . GLN A 1 103 ? -0.869 20.219 -2.895 1.00 95.00 103 GLN A N 1
ATOM 826 C CA . GLN A 1 103 ? 0.582 20.228 -2.654 1.00 95.00 103 GLN A CA 1
ATOM 827 C C . GLN A 1 103 ? 1.055 19.110 -1.708 1.00 95.00 103 GLN A C 1
ATOM 829 O O . GLN A 1 103 ? 2.257 18.893 -1.570 1.00 95.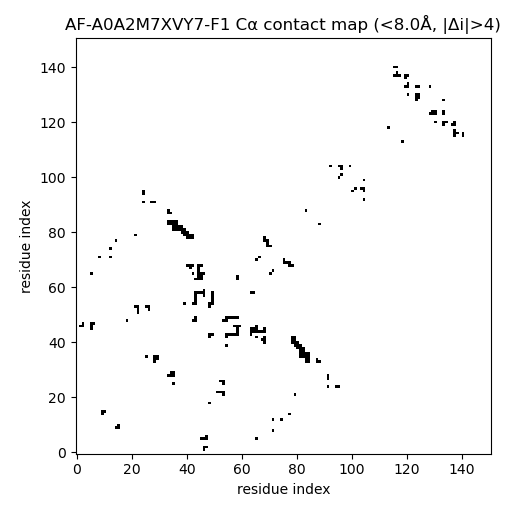00 103 GLN A O 1
ATOM 834 N N . SER A 1 104 ? 0.127 18.400 -1.060 1.00 93.88 104 SER A N 1
ATOM 835 C CA . SER A 1 104 ? 0.421 17.336 -0.091 1.00 93.88 104 SER A CA 1
ATOM 836 C C . SER A 1 104 ? 0.329 15.933 -0.700 1.00 93.88 104 SER A C 1
ATOM 838 O O . SER A 1 104 ? 0.599 14.950 -0.011 1.00 93.88 104 SER A O 1
ATOM 840 N N . VAL A 1 105 ? -0.072 15.815 -1.973 1.00 94.75 105 VAL A N 1
ATOM 841 C CA . VAL A 1 105 ? -0.325 14.533 -2.642 1.00 94.75 105 VAL A CA 1
ATOM 842 C C . VAL A 1 105 ? 0.495 14.441 -3.923 1.00 94.75 105 VAL A C 1
ATOM 844 O O . VAL A 1 105 ? 0.339 15.240 -4.843 1.00 94.75 105 VAL A O 1
ATOM 847 N N . ALA A 1 106 ? 1.338 13.415 -4.014 1.00 93.88 106 ALA A N 1
ATOM 848 C CA . ALA A 1 106 ? 2.186 13.167 -5.172 1.00 93.88 106 ALA A CA 1
ATOM 849 C C . ALA A 1 106 ? 2.092 11.710 -5.636 1.00 93.88 106 ALA A C 1
ATOM 851 O O . ALA A 1 106 ? 1.800 10.803 -4.859 1.00 93.88 106 ALA A O 1
ATOM 852 N N . GLN A 1 107 ? 2.364 11.489 -6.922 1.00 92.25 107 GLN A N 1
ATOM 853 C CA . GLN A 1 107 ? 2.509 10.149 -7.486 1.00 92.25 107 GLN A CA 1
ATOM 854 C C . GLN A 1 107 ? 3.975 9.717 -7.447 1.00 92.25 107 GLN A C 1
ATOM 856 O O . GLN A 1 107 ? 4.883 10.532 -7.608 1.00 92.25 107 GLN A O 1
ATOM 861 N N . ILE A 1 108 ? 4.199 8.417 -7.276 1.00 91.75 108 ILE A N 1
ATOM 862 C CA . ILE A 1 108 ? 5.534 7.818 -7.275 1.00 91.75 108 ILE A CA 1
ATOM 863 C C . ILE A 1 108 ? 5.847 7.314 -8.688 1.00 91.75 108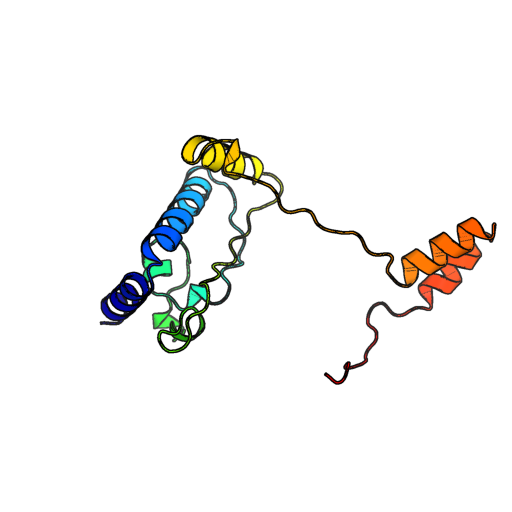 ILE A C 1
ATOM 865 O O . ILE A 1 108 ? 5.047 6.605 -9.298 1.00 91.75 108 ILE A O 1
ATOM 869 N N . ILE A 1 109 ? 7.015 7.687 -9.216 1.00 94.06 109 ILE A N 1
ATOM 870 C CA . ILE A 1 109 ? 7.467 7.267 -10.546 1.00 94.06 109 ILE A CA 1
ATOM 871 C C . ILE A 1 109 ? 8.046 5.848 -10.517 1.00 94.06 109 ILE A C 1
ATOM 873 O O . ILE A 1 109 ? 8.677 5.427 -9.549 1.00 94.06 109 ILE A O 1
ATOM 877 N N . THR A 1 110 ? 7.897 5.122 -11.621 1.00 91.50 110 THR A N 1
ATOM 878 C CA . THR A 1 110 ? 8.584 3.849 -11.863 1.00 91.50 110 THR A CA 1
ATOM 879 C C . THR A 1 110 ? 9.643 4.019 -12.944 1.00 91.50 110 THR A C 1
ATOM 881 O O . THR A 1 110 ? 9.380 4.632 -13.979 1.00 91.50 110 THR A O 1
ATOM 884 N N . PHE A 1 111 ? 10.821 3.425 -12.753 1.00 91.31 111 PHE A N 1
ATOM 885 C CA . PHE A 1 111 ? 11.890 3.461 -13.749 1.00 91.31 111 PHE A CA 1
ATOM 886 C C . PHE A 1 111 ? 11.878 2.215 -14.631 1.00 91.31 111 PHE A C 1
ATOM 888 O O . PHE A 1 111 ? 11.993 1.087 -14.147 1.00 91.31 111 PHE A O 1
ATOM 895 N N . ASN A 1 112 ? 11.834 2.428 -15.944 1.00 87.94 112 ASN A N 1
ATOM 896 C CA . ASN A 1 112 ? 12.081 1.369 -16.911 1.00 87.94 112 ASN A CA 1
ATOM 897 C C . ASN A 1 112 ? 13.590 1.146 -17.044 1.00 87.94 112 ASN A C 1
ATOM 899 O O . ASN A 1 112 ? 14.323 2.026 -17.487 1.00 87.94 112 ASN A O 1
ATOM 903 N N . LYS A 1 113 ? 14.059 -0.042 -16.657 1.00 87.56 113 LYS A N 1
ATOM 904 C CA . LYS A 1 113 ? 15.446 -0.474 -16.875 1.00 87.56 113 LYS A CA 1
ATOM 905 C C . LYS A 1 113 ? 15.555 -1.243 -18.191 1.00 87.56 113 LYS A C 1
ATOM 907 O O . LYS A 1 113 ? 14.646 -1.995 -18.548 1.00 87.56 113 LYS A O 1
ATOM 912 N N . LEU A 1 114 ? 16.698 -1.123 -18.867 1.00 87.50 114 LEU A N 1
ATOM 913 C CA . LEU A 1 114 ? 17.033 -1.952 -20.026 1.00 87.50 114 LEU A CA 1
ATOM 914 C C . LEU A 1 114 ? 17.263 -3.402 -19.578 1.00 87.50 114 LEU A C 1
ATOM 916 O O . LEU A 1 114 ? 18.351 -3.780 -19.149 1.00 87.50 114 LEU A O 1
ATOM 920 N N . LYS A 1 115 ? 16.210 -4.223 -19.642 1.00 88.44 115 LYS A N 1
ATOM 921 C CA . LYS A 1 115 ? 16.294 -5.669 -19.381 1.00 88.44 115 LYS A CA 1
ATOM 922 C C . LYS A 1 115 ? 17.144 -6.358 -20.456 1.00 88.44 115 LYS A C 1
ATOM 924 O O . LYS A 1 115 ? 17.244 -5.861 -21.574 1.00 88.44 115 LYS A O 1
ATOM 929 N N . ALA A 1 116 ? 17.685 -7.540 -20.155 1.00 90.25 116 ALA A N 1
ATOM 930 C CA . ALA A 1 116 ? 18.626 -8.261 -21.024 1.00 90.25 116 ALA A CA 1
ATOM 931 C C . ALA A 1 116 ? 18.158 -8.404 -22.490 1.00 90.25 116 ALA A C 1
ATOM 933 O O . ALA A 1 116 ? 18.910 -8.137 -23.423 1.00 90.25 116 ALA A O 1
ATOM 934 N N . ARG A 1 117 ? 16.885 -8.745 -22.720 1.00 91.25 117 ARG A N 1
ATOM 935 C CA . ARG A 1 117 ? 16.332 -8.818 -24.084 1.00 91.25 117 ARG A CA 1
ATOM 936 C C . ARG A 1 117 ? 16.197 -7.452 -24.758 1.00 91.25 117 ARG A C 1
ATOM 938 O O . ARG A 1 117 ? 16.396 -7.347 -25.963 1.00 91.25 117 ARG A O 1
ATOM 945 N N . ALA A 1 118 ? 15.825 -6.422 -23.998 1.00 91.94 118 ALA A N 1
ATOM 946 C CA . ALA A 1 118 ? 15.667 -5.067 -24.518 1.00 91.94 118 ALA A CA 1
ATOM 947 C C . ALA A 1 118 ? 17.024 -4.484 -24.928 1.00 91.94 118 ALA A C 1
ATOM 949 O O . ALA A 1 118 ? 17.156 -4.015 -26.053 1.00 91.94 118 ALA A O 1
ATOM 950 N N . VAL A 1 119 ? 18.055 -4.632 -24.084 1.00 93.81 119 VAL A N 1
ATOM 951 C CA . VAL A 1 119 ? 19.398 -4.117 -24.391 1.00 93.81 119 VAL A CA 1
ATOM 952 C C . VAL A 1 119 ? 20.005 -4.779 -25.630 1.00 93.81 119 VAL A C 1
ATOM 954 O O . VAL A 1 119 ? 20.592 -4.082 -26.446 1.00 93.81 119 VAL A O 1
ATOM 957 N N . ILE A 1 120 ? 19.800 -6.086 -25.845 1.00 93.62 120 ILE A N 1
ATOM 958 C CA . ILE A 1 120 ? 20.271 -6.773 -27.064 1.00 93.62 120 ILE A CA 1
ATOM 959 C C . ILE A 1 120 ? 19.618 -6.183 -28.317 1.00 93.62 120 ILE A C 1
ATOM 961 O O . ILE A 1 120 ? 20.299 -5.919 -29.307 1.00 93.62 120 ILE A O 1
ATOM 965 N N . ARG A 1 121 ? 18.300 -5.956 -28.280 1.00 93.88 121 ARG A N 1
ATOM 966 C CA . ARG A 1 121 ? 17.570 -5.375 -29.414 1.00 93.88 121 ARG A CA 1
ATOM 967 C C . ARG A 1 121 ? 17.987 -3.932 -29.674 1.00 93.88 121 ARG A C 1
ATOM 969 O O . ARG A 1 121 ? 18.153 -3.557 -30.831 1.00 93.88 121 ARG A O 1
ATOM 976 N N . ASP A 1 122 ? 18.159 -3.138 -28.622 1.00 94.38 122 ASP A N 1
ATOM 977 C CA . ASP A 1 122 ? 18.509 -1.725 -28.752 1.00 94.38 122 ASP A CA 1
ATOM 978 C C . ASP A 1 122 ? 19.960 -1.535 -29.215 1.00 94.38 122 ASP A C 1
ATOM 980 O O . ASP A 1 122 ? 20.193 -0.768 -30.146 1.00 94.38 122 ASP A O 1
ATOM 984 N N . VAL A 1 123 ? 20.922 -2.290 -28.671 1.00 95.31 123 VAL A N 1
ATOM 985 C CA . VAL A 1 123 ? 22.320 -2.271 -29.145 1.00 95.31 123 VAL A CA 1
ATOM 986 C C . VAL A 1 123 ? 22.412 -2.784 -30.579 1.00 95.31 123 VAL A C 1
ATOM 988 O O . VAL A 1 123 ? 23.064 -2.161 -31.410 1.00 95.31 123 VAL A O 1
ATOM 991 N N . GLY A 1 124 ? 21.710 -3.870 -30.908 1.00 95.31 124 GLY A N 1
ATOM 992 C CA . GLY A 1 124 ? 21.671 -4.384 -32.274 1.00 95.31 124 GLY A CA 1
ATOM 993 C C . GLY A 1 124 ? 21.089 -3.382 -33.278 1.00 95.31 124 GLY A C 1
ATOM 994 O O . GLY A 1 124 ? 21.583 -3.290 -34.397 1.00 95.31 124 GLY A O 1
ATOM 995 N N . ARG A 1 125 ? 20.096 -2.577 -32.869 1.00 94.19 125 ARG A N 1
ATOM 996 C CA . ARG A 1 125 ? 19.566 -1.474 -33.687 1.00 94.19 125 ARG A CA 1
ATOM 997 C C . ARG A 1 125 ? 20.614 -0.382 -33.921 1.00 94.19 125 ARG A C 1
ATOM 999 O O . ARG A 1 125 ? 20.718 0.102 -35.040 1.00 94.19 125 ARG A O 1
ATOM 1006 N N . VAL A 1 126 ? 21.377 -0.005 -32.892 1.00 96.56 126 VAL A N 1
ATOM 1007 C CA . VAL A 1 126 ? 22.463 0.992 -33.003 1.00 96.56 126 VAL A CA 1
ATOM 1008 C C . VAL A 1 126 ? 23.584 0.502 -33.922 1.00 96.56 126 VAL A C 1
ATOM 1010 O O . VAL A 1 126 ? 24.168 1.300 -34.644 1.00 96.56 126 VAL A O 1
ATOM 1013 N N . LEU A 1 127 ? 23.851 -0.805 -33.935 1.00 96.38 127 LEU A N 1
ATOM 1014 C CA . LEU A 1 127 ? 24.818 -1.446 -34.833 1.00 96.38 127 LEU A CA 1
ATOM 1015 C C . LEU A 1 127 ? 24.264 -1.718 -36.245 1.00 96.38 127 LEU A C 1
ATOM 1017 O O . LEU A 1 127 ? 24.894 -2.446 -37.006 1.00 96.38 127 LEU A O 1
ATOM 1021 N N . GLU A 1 128 ? 23.082 -1.190 -36.580 1.00 95.94 128 GLU A N 1
ATOM 1022 C CA . GLU A 1 128 ? 22.407 -1.368 -37.877 1.00 95.94 128 GLU A CA 1
ATOM 1023 C C . GLU A 1 128 ? 22.161 -2.839 -38.270 1.00 95.94 128 GLU A C 1
ATOM 1025 O O . GLU A 1 128 ? 21.972 -3.177 -39.439 1.00 95.94 128 GLU A O 1
ATOM 1030 N N . MET A 1 129 ? 22.106 -3.741 -37.286 1.00 95.25 129 MET A N 1
ATOM 1031 C CA . MET A 1 129 ? 21.809 -5.148 -37.533 1.00 95.25 129 MET A CA 1
ATOM 1032 C C . MET A 1 129 ? 20.321 -5.342 -37.874 1.00 95.25 129 MET A C 1
ATOM 1034 O O . MET A 1 129 ? 19.450 -4.696 -37.275 1.00 95.25 129 MET A O 1
ATOM 1038 N N . PRO A 1 130 ? 19.971 -6.292 -38.763 1.00 95.38 130 PRO A N 1
ATOM 1039 C CA . PRO A 1 130 ? 18.579 -6.587 -39.078 1.00 95.38 130 PRO A CA 1
ATOM 1040 C C . PRO A 1 130 ? 17.759 -6.962 -37.833 1.00 95.38 130 PRO A C 1
ATOM 1042 O O . PRO A 1 130 ? 18.137 -7.843 -37.059 1.00 95.38 130 PRO A O 1
ATOM 1045 N N . ILE A 1 131 ? 16.568 -6.368 -37.682 1.00 91.62 131 ILE A N 1
ATOM 1046 C CA . ILE A 1 131 ? 15.658 -6.600 -36.537 1.00 91.62 131 ILE A CA 1
ATOM 1047 C C . ILE A 1 131 ? 15.367 -8.094 -36.319 1.00 91.62 131 ILE A C 1
ATOM 1049 O O . ILE A 1 131 ? 15.268 -8.560 -35.186 1.00 91.62 131 ILE A O 1
ATOM 1053 N N . ARG A 1 132 ? 15.239 -8.869 -37.404 1.00 94.75 132 ARG A N 1
ATOM 1054 C CA . ARG A 1 132 ? 14.983 -10.317 -37.323 1.00 94.75 132 ARG A CA 1
ATOM 1055 C C . ARG A 1 132 ? 16.133 -11.078 -36.668 1.00 94.75 132 ARG A C 1
ATOM 1057 O O . ARG A 1 132 ? 15.892 -12.047 -35.954 1.00 94.75 132 ARG A O 1
ATOM 1064 N N . GLU A 1 133 ? 17.367 -10.657 -36.918 1.00 93.19 133 GLU A N 1
ATOM 1065 C CA . GLU A 1 133 ? 18.552 -11.307 -36.371 1.00 93.19 133 GLU A CA 1
ATOM 1066 C C . GLU A 1 133 ? 18.729 -10.964 -34.890 1.00 93.19 133 GLU A C 1
ATOM 1068 O O . GLU A 1 133 ? 18.905 -11.860 -34.063 1.00 93.19 133 GLU A O 1
ATOM 1073 N N . THR A 1 134 ? 18.575 -9.687 -34.537 1.00 94.12 134 THR A N 1
ATOM 1074 C CA . THR A 1 134 ? 18.680 -9.215 -33.149 1.00 94.12 134 THR A CA 1
ATOM 1075 C C . THR A 1 134 ? 17.559 -9.768 -32.267 1.00 94.12 134 THR A C 1
ATOM 1077 O O . THR A 1 134 ? 17.815 -10.163 -31.129 1.00 94.12 134 THR A O 1
ATOM 1080 N N . ASP A 1 135 ? 16.332 -9.900 -32.785 1.00 93.81 135 ASP A N 1
ATOM 1081 C CA . ASP A 1 135 ? 15.233 -10.551 -32.062 1.00 93.81 135 ASP A CA 1
ATOM 1082 C C . ASP A 1 135 ? 15.465 -12.058 -31.875 1.00 93.81 135 ASP A C 1
ATOM 1084 O O . ASP A 1 135 ? 15.158 -12.595 -30.807 1.00 93.81 135 ASP A O 1
ATOM 1088 N N . ARG A 1 136 ? 16.063 -12.738 -32.866 1.00 95.00 136 ARG A N 1
ATOM 1089 C CA . ARG A 1 136 ? 16.451 -14.149 -32.731 1.00 95.00 136 ARG A CA 1
ATOM 1090 C C . ARG A 1 136 ? 17.433 -14.331 -31.576 1.00 95.00 136 ARG A C 1
ATOM 1092 O O . ARG A 1 136 ? 17.221 -15.219 -30.759 1.00 95.00 136 ARG A O 1
ATOM 1099 N N . VAL A 1 137 ? 18.456 -13.479 -31.476 1.00 93.12 137 VAL A N 1
ATOM 1100 C CA . VAL A 1 137 ? 19.427 -13.513 -30.367 1.00 93.12 137 VAL A CA 1
ATOM 1101 C C . VAL A 1 137 ? 18.756 -13.171 -29.034 1.00 93.12 137 VAL A C 1
ATOM 1103 O O . VAL A 1 137 ? 18.942 -13.888 -28.055 1.00 93.12 137 VAL A O 1
ATOM 1106 N N . ALA A 1 138 ? 17.919 -12.131 -28.985 1.00 93.31 138 ALA A N 1
ATOM 1107 C CA . ALA A 1 138 ? 17.228 -11.733 -27.758 1.00 93.31 138 ALA A CA 1
ATOM 1108 C C . ALA A 1 138 ? 16.320 -12.844 -27.198 1.00 93.31 138 ALA A C 1
ATOM 1110 O O . ALA A 1 138 ? 16.230 -13.008 -25.983 1.00 93.31 138 ALA A O 1
ATOM 1111 N N . LYS A 1 139 ? 15.671 -13.639 -28.058 1.00 93.12 139 LYS A N 1
ATOM 1112 C CA . LYS A 1 139 ? 14.829 -14.777 -27.645 1.00 93.12 139 LYS A CA 1
ATOM 1113 C C . LYS A 1 139 ? 15.609 -15.940 -27.030 1.00 93.12 139 LYS A C 1
ATOM 1115 O O . LYS A 1 139 ? 15.012 -16.710 -26.284 1.00 93.12 139 LYS A O 1
ATOM 1120 N N . LEU A 1 140 ? 16.913 -16.053 -27.296 1.00 92.19 140 LEU A N 1
ATOM 1121 C CA . LEU A 1 140 ? 17.770 -17.060 -26.657 1.00 92.19 140 LEU A CA 1
ATOM 1122 C C . LEU A 1 140 ? 18.053 -16.737 -25.184 1.00 92.19 140 LEU A C 1
ATOM 1124 O O . LEU A 1 140 ? 18.427 -17.627 -24.426 1.00 92.19 140 LEU A O 1
ATOM 1128 N N . VAL A 1 141 ? 17.868 -15.482 -24.762 1.00 90.62 141 VAL A N 1
ATOM 1129 C CA . VAL A 1 141 ? 18.024 -15.100 -23.357 1.00 90.62 141 VAL A CA 1
ATOM 1130 C C . VAL A 1 141 ? 16.802 -15.571 -22.562 1.00 90.62 141 VAL A C 1
ATOM 1132 O O . VAL A 1 141 ? 15.677 -15.186 -22.910 1.00 90.62 141 VAL A O 1
ATOM 1135 N N . PRO A 1 142 ? 16.981 -16.362 -21.490 1.00 87.06 142 PRO A N 1
ATOM 1136 C CA . PRO A 1 142 ? 15.875 -16.812 -20.651 1.00 87.06 142 PRO A CA 1
ATOM 1137 C C . PRO A 1 142 ? 15.213 -15.635 -19.916 1.00 87.06 142 PRO A C 1
ATOM 1139 O O . PRO A 1 142 ? 15.855 -14.627 -19.620 1.00 87.06 142 PRO A O 1
ATOM 1142 N N . GLU A 1 143 ? 13.910 -15.747 -19.643 1.00 79.50 143 GLU A N 1
ATOM 1143 C CA . GLU A 1 143 ? 13.169 -14.735 -18.868 1.00 79.50 143 GLU A CA 1
ATOM 1144 C C . GLU A 1 143 ? 13.526 -14.762 -17.383 1.00 79.50 143 GLU A C 1
ATOM 1146 O O . GLU A 1 143 ? 13.630 -13.710 -16.753 1.00 79.50 143 GLU A O 1
ATOM 1151 N N . GLU A 1 144 ? 13.782 -15.955 -16.854 1.00 79.38 144 GLU A N 1
ATOM 1152 C CA . GLU A 1 144 ? 14.227 -16.175 -15.487 1.00 79.38 144 GLU A CA 1
ATOM 1153 C C . GLU A 1 144 ? 15.646 -16.733 -15.503 1.00 79.38 144 GLU A C 1
ATOM 1155 O O . GLU A 1 144 ? 15.947 -17.701 -16.200 1.00 79.38 144 GLU A O 1
ATOM 1160 N N . LEU A 1 145 ? 16.542 -16.123 -14.728 1.00 71.19 145 LEU A N 1
ATOM 1161 C CA . LEU A 1 145 ? 17.958 -16.489 -14.734 1.00 71.19 145 LEU A CA 1
ATOM 1162 C C . LEU A 1 145 ? 18.238 -17.828 -14.022 1.00 71.19 145 LEU A C 1
ATOM 1164 O O . LEU A 1 145 ? 19.360 -18.316 -14.096 1.00 71.19 145 LEU A O 1
ATOM 1168 N N . GLY A 1 146 ? 17.259 -18.420 -13.322 1.00 69.62 146 GLY A N 1
ATOM 1169 C CA . GLY A 1 146 ? 17.395 -19.721 -12.643 1.00 69.62 146 GLY A CA 1
ATOM 1170 C C . GLY A 1 146 ? 18.494 -19.790 -11.570 1.00 69.62 146 GLY A C 1
ATOM 1171 O O . GLY A 1 146 ? 18.790 -20.864 -11.052 1.00 69.62 146 GLY A O 1
ATOM 1172 N N . ILE A 1 147 ? 19.110 -18.659 -11.227 1.00 74.75 147 ILE A N 1
ATOM 1173 C CA . ILE A 1 147 ? 20.241 -18.554 -10.304 1.00 74.75 147 ILE A CA 1
ATOM 1174 C C . ILE A 1 147 ? 19.809 -17.864 -9.017 1.00 74.75 147 ILE A C 1
ATOM 1176 O O . ILE A 1 147 ? 19.112 -16.850 -9.025 1.00 74.75 147 ILE A O 1
ATOM 1180 N N . LYS A 1 148 ? 20.274 -18.405 -7.891 1.00 56.69 148 LYS A N 1
ATOM 1181 C CA . LYS A 1 148 ? 20.223 -17.722 -6.601 1.00 56.69 148 LYS A CA 1
ATOM 1182 C C . LYS A 1 148 ? 21.467 -16.850 -6.493 1.00 56.69 148 LYS A C 1
ATOM 1184 O O . LYS A 1 148 ? 22.579 -17.377 -6.475 1.00 56.69 148 LYS A O 1
ATOM 1189 N N . LEU A 1 149 ? 21.291 -15.534 -6.422 1.00 60.16 149 LEU A N 1
ATOM 1190 C CA . LEU A 1 149 ? 22.373 -14.649 -5.999 1.00 60.16 149 LEU A CA 1
ATOM 1191 C C . LEU A 1 149 ? 22.671 -14.985 -4.532 1.00 60.16 149 LEU A C 1
ATOM 1193 O O . LEU A 1 149 ? 21.764 -14.980 -3.699 1.00 60.16 149 LEU A O 1
ATOM 1197 N N . LYS A 1 150 ? 23.917 -15.363 -4.230 1.00 52.31 150 LYS A N 1
ATOM 1198 C CA . LYS A 1 150 ? 24.380 -15.430 -2.843 1.00 52.31 150 LYS A CA 1
ATOM 1199 C C . LYS A 1 150 ? 24.482 -13.988 -2.351 1.00 52.31 150 LYS A C 1
ATOM 1201 O O . LYS A 1 150 ? 25.260 -13.228 -2.924 1.00 52.31 150 LYS A O 1
ATOM 1206 N N . ASN A 1 151 ? 23.666 -13.642 -1.359 1.00 46.25 151 ASN A N 1
ATOM 1207 C CA . ASN A 1 151 ? 23.896 -12.454 -0.542 1.00 46.25 151 ASN A CA 1
ATOM 1208 C C . ASN A 1 151 ? 25.112 -12.683 0.353 1.00 46.25 151 ASN A C 1
ATOM 1210 O O . ASN A 1 151 ? 25.250 -13.828 0.849 1.00 46.25 151 ASN A O 1
#

Radius of gyration: 22.37 Å; Cα contacts (8 Å, |Δi|>4): 144; chains: 1; bounding box: 44×40×64 Å

pLDDT: mean 89.77, std 8.48, range [46.25, 96.94]

Solvent-accessible surface area (backbone atoms only — not comparable to full-atom values): 9098 Å² total; per-residue (Å²): 110,71,58,60,54,54,50,51,50,35,54,75,72,67,43,55,63,59,53,50,55,51,28,48,58,51,49,52,30,57,76,70,72,40,64,67,45,89,52,36,66,46,38,44,15,28,56,61,36,29,75,57,63,65,31,96,49,65,16,77,85,71,70,40,52,39,57,74,40,55,34,89,93,49,94,62,84,74,63,68,46,74,44,60,43,79,91,56,38,61,61,56,52,53,51,50,23,72,72,66,35,66,94,71,57,83,86,85,86,82,84,88,71,80,44,77,48,53,44,42,38,53,52,28,52,76,69,71,46,58,67,72,58,28,49,55,57,24,67,72,55,70,93,66,84,91,67,81,80,84,128

Secondary structure (DSSP, 8-state):
-HHHHHHHHHHHTT-HHHHHHHHHHHHHHHHTTPPBPS--GGGGG-HHHHHTTS--S-TTTTT--GGGT--TTS---------B-TTTHHHHHHHHHHHH-GGG--PPP------HHHHHHHHHHHTT--HHHHHHHHHHS-SS-------

Nearest PDB structures (foldseek):
  4jom-assembly1_A  TM=9.156E-01  e=1.157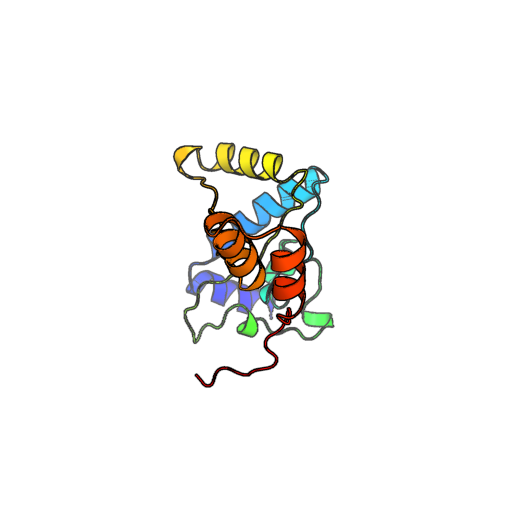E-15  Escherichia coli K-12
  5fkw-assembly1_A  TM=9.509E-01  e=1.962E-14  Escherichia coli K-12
  5fku-assembly1_A  TM=9.449E-01  e=4.560E-14  Escherichia coli K-12
  2hpi-assembly1_A  TM=9.010E-01  e=7.383E-14  Thermus aquaticus
  3e0d-assembly2_B  TM=9.289E-01  e=1.195E-13  Thermus aquaticus